Protein AF-A0A9X4P2J0-F1 (afdb_monomer_lite)

Organism: NCBI:txid1281780

Foldseek 3Di:
DKDKDFPQQPAPLQVQLCVQFAFQSFFDFLVSQLVSLVCCVPPNVVSCVQFAFFGKTKDHFKWKFFQDADPALVVQAAFEEEDAHPNRCVVSVVSRHRYDYDHPQCQLVCLVVVVGRIYIDDPVCCVVSVSVVSGPYIGWDDDRTHGGITMMTITHRPVVLVPDDPVVVVVSNVCGTSVVRD

pLDDT: mean 97.04, std 2.53, range [83.94, 98.81]

Structure (mmCIF, N/CA/C/O backbone):
data_AF-A0A9X4P2J0-F1
#
_entry.id   AF-A0A9X4P2J0-F1
#
loop_
_atom_site.group_PDB
_atom_site.id
_atom_site.type_symbol
_atom_site.label_atom_id
_atom_site.label_alt_id
_atom_site.label_comp_id
_atom_site.label_asym_id
_atom_site.label_entity_id
_atom_site.label_seq_id
_atom_site.pdbx_PDB_ins_code
_atom_site.Cartn_x
_atom_site.Cartn_y
_atom_site.Cartn_z
_atom_site.occupancy
_atom_site.B_iso_or_equiv
_atom_site.auth_seq_id
_atom_site.auth_comp_id
_atom_site.auth_asym_id
_atom_site.auth_atom_id
_atom_site.pdbx_PDB_model_num
ATOM 1 N N . ASP A 1 1 ? -0.005 1.927 -20.892 1.00 95.88 1 ASP A N 1
ATOM 2 C CA . ASP A 1 1 ? 1.361 1.348 -20.832 1.00 95.88 1 ASP A CA 1
ATOM 3 C C . ASP A 1 1 ? 1.957 1.266 -19.436 1.00 95.88 1 ASP A C 1
ATOM 5 O O . ASP A 1 1 ? 2.713 0.336 -19.196 1.00 95.88 1 ASP A O 1
ATOM 9 N N . ILE A 1 2 ? 1.645 2.201 -18.530 1.00 98.50 2 ILE A N 1
ATOM 10 C CA . ILE A 1 2 ? 2.161 2.229 -17.153 1.00 98.50 2 ILE A CA 1
ATOM 11 C C . ILE A 1 2 ? 1.003 2.058 -16.160 1.00 98.50 2 ILE A C 1
ATOM 13 O O . ILE A 1 2 ? -0.128 2.452 -16.448 1.00 98.50 2 ILE A O 1
ATOM 17 N N . THR A 1 3 ? 1.256 1.439 -15.010 1.00 98.31 3 THR A N 1
ATOM 18 C CA . THR A 1 3 ? 0.268 1.216 -13.948 1.00 98.31 3 THR A CA 1
ATOM 19 C C . THR A 1 3 ? 0.905 1.369 -12.576 1.00 98.31 3 THR A C 1
ATOM 21 O O . THR A 1 3 ? 2.023 0.912 -12.347 1.00 98.31 3 THR A O 1
ATOM 24 N N . TRP A 1 4 ? 0.150 1.973 -11.663 1.00 98.25 4 TRP A N 1
ATOM 25 C CA . TRP A 1 4 ? 0.413 1.995 -10.232 1.00 98.25 4 TRP A CA 1
ATOM 26 C C . TRP A 1 4 ? -0.709 1.239 -9.520 1.00 98.25 4 TRP A C 1
ATOM 28 O O . TRP A 1 4 ? -1.885 1.511 -9.771 1.00 98.25 4 TRP A O 1
ATOM 38 N N . THR A 1 5 ? -0.371 0.255 -8.690 1.00 98.00 5 THR A N 1
ATOM 39 C CA . THR A 1 5 ? -1.379 -0.563 -8.002 1.00 98.00 5 THR A CA 1
ATOM 40 C C . THR A 1 5 ? -0.858 -1.143 -6.694 1.00 98.00 5 THR A C 1
ATOM 42 O O . THR A 1 5 ? 0.349 -1.283 -6.501 1.00 98.00 5 THR A O 1
ATOM 45 N N . VAL A 1 6 ? -1.786 -1.524 -5.817 1.00 98.31 6 VAL A N 1
ATOM 46 C CA . VAL A 1 6 ? -1.508 -2.296 -4.601 1.00 98.31 6 VAL A CA 1
ATOM 47 C C . VAL A 1 6 ? -1.349 -3.766 -4.980 1.00 98.31 6 VAL A C 1
ATOM 49 O O . VAL A 1 6 ? -2.243 -4.349 -5.599 1.00 98.31 6 VAL A O 1
ATOM 52 N N . LEU A 1 7 ? -0.249 -4.392 -4.570 1.00 98.25 7 LEU A N 1
ATOM 53 C CA . LEU A 1 7 ? 0.043 -5.791 -4.912 1.00 98.25 7 LEU A CA 1
ATOM 54 C C . LEU A 1 7 ? -0.981 -6.759 -4.308 1.00 98.25 7 LEU A C 1
ATOM 56 O O . LEU A 1 7 ? -1.456 -7.685 -4.971 1.00 98.25 7 LEU A O 1
ATOM 60 N N . GLY A 1 8 ? -1.387 -6.492 -3.066 1.00 97.38 8 GLY A N 1
ATOM 61 C CA . GLY A 1 8 ? -2.363 -7.286 -2.324 1.00 97.38 8 GLY A CA 1
ATOM 62 C C . GLY A 1 8 ? -3.785 -7.313 -2.904 1.00 97.38 8 GLY A C 1
ATOM 63 O O . GLY A 1 8 ? -4.601 -8.102 -2.423 1.00 97.38 8 GLY A O 1
ATOM 64 N N . TYR A 1 9 ? -4.098 -6.507 -3.932 1.00 98.00 9 TYR A N 1
ATOM 65 C CA . TYR A 1 9 ? -5.392 -6.564 -4.635 1.00 98.00 9 TYR A CA 1
ATOM 66 C C . TYR A 1 9 ? -5.552 -7.807 -5.509 1.00 98.00 9 TYR A C 1
ATOM 68 O O . TYR A 1 9 ? -6.678 -8.173 -5.842 1.00 98.00 9 TYR A O 1
ATOM 76 N N . THR A 1 10 ? -4.452 -8.487 -5.832 1.00 97.00 10 THR A N 1
ATOM 77 C CA . THR A 1 10 ? -4.450 -9.805 -6.476 1.00 97.00 10 THR A CA 1
ATOM 78 C C . THR A 1 10 ? -3.837 -10.831 -5.517 1.00 97.00 10 THR A C 1
ATOM 80 O O . THR A 1 10 ? -2.641 -11.124 -5.618 1.00 97.00 10 THR A O 1
ATOM 83 N N . PRO A 1 11 ? -4.614 -11.353 -4.545 1.00 95.38 11 PRO A N 1
ATOM 84 C CA . PRO A 1 11 ? -4.100 -12.247 -3.510 1.00 95.38 11 PRO A CA 1
ATOM 85 C C . PRO A 1 11 ? -3.369 -13.457 -4.095 1.00 95.38 11 PRO A C 1
ATOM 87 O O . PRO A 1 11 ? -3.863 -14.099 -5.021 1.00 95.38 11 PRO A O 1
ATOM 90 N N . GLY A 1 12 ? -2.204 -13.790 -3.539 1.00 94.62 12 GLY A N 1
ATOM 91 C CA . GLY A 1 12 ? -1.442 -14.969 -3.956 1.00 94.62 12 GLY A CA 1
ATOM 92 C C . GLY A 1 12 ? -0.500 -14.755 -5.147 1.00 94.62 12 GLY A C 1
ATOM 93 O O . GLY A 1 12 ? 0.253 -15.672 -5.478 1.00 94.62 12 GLY A O 1
ATOM 94 N N . ARG A 1 13 ? -0.524 -13.579 -5.799 1.00 97.56 13 ARG A N 1
ATOM 95 C CA . ARG A 1 13 ? 0.322 -13.293 -6.973 1.00 97.56 13 ARG A CA 1
ATOM 96 C C . ARG A 1 13 ? 1.746 -12.848 -6.616 1.00 97.56 13 ARG A C 1
ATOM 98 O O . ARG A 1 13 ? 2.666 -13.237 -7.326 1.00 97.56 13 ARG A O 1
ATOM 105 N N . PHE A 1 14 ? 1.908 -12.068 -5.545 1.00 98.00 14 PHE A N 1
ATOM 106 C CA . PHE A 1 14 ? 3.180 -11.478 -5.098 1.00 98.00 14 PHE A CA 1
ATOM 107 C C . PHE A 1 14 ? 3.480 -11.899 -3.648 1.00 98.00 14 PHE A C 1
ATOM 109 O O . PHE A 1 14 ? 3.444 -11.096 -2.720 1.00 98.00 14 PHE A O 1
ATOM 116 N N . ASN A 1 15 ? 3.663 -13.202 -3.430 1.00 97.19 15 ASN A N 1
ATOM 117 C CA . ASN A 1 15 ? 3.738 -13.801 -2.094 1.00 97.19 15 ASN A CA 1
ATOM 118 C C . ASN A 1 15 ? 4.989 -13.399 -1.307 1.00 97.19 15 ASN A C 1
ATOM 120 O O . ASN A 1 15 ? 4.928 -13.316 -0.083 1.00 97.19 15 ASN A O 1
ATOM 124 N N . LYS A 1 16 ? 6.124 -13.175 -1.973 1.00 97.81 16 LYS A N 1
ATOM 125 C CA . LYS A 1 16 ? 7.358 -12.736 -1.310 1.00 97.81 16 LYS A CA 1
ATOM 126 C C . LYS A 1 16 ? 7.242 -11.273 -0.897 1.00 97.81 16 LYS A C 1
ATOM 128 O O . LYS A 1 16 ? 7.627 -10.925 0.216 1.00 97.81 16 LYS A O 1
ATOM 133 N N . ALA A 1 17 ? 6.659 -10.434 -1.755 1.00 96.44 17 ALA A N 1
ATOM 134 C CA . ALA A 1 17 ? 6.432 -9.021 -1.462 1.00 96.44 17 ALA A CA 1
ATOM 135 C C . ALA A 1 17 ? 5.548 -8.781 -0.222 1.00 96.44 17 ALA A C 1
ATOM 137 O O . ALA A 1 17 ? 5.756 -7.818 0.514 1.00 96.44 17 ALA A O 1
ATOM 138 N N . GLU A 1 18 ? 4.609 -9.685 0.059 1.00 96.31 18 GLU A N 1
ATOM 139 C CA . GLU A 1 18 ? 3.696 -9.597 1.205 1.00 96.31 18 GLU A CA 1
ATOM 140 C C . GLU A 1 18 ? 4.386 -9.535 2.582 1.00 96.31 18 GLU A C 1
ATOM 142 O O . GLU A 1 18 ? 3.748 -9.121 3.552 1.00 96.31 18 GLU A O 1
ATOM 147 N N . VAL A 1 19 ? 5.672 -9.898 2.700 1.00 96.56 19 VAL A N 1
ATOM 148 C CA . VAL A 1 19 ? 6.417 -9.826 3.974 1.00 96.56 19 VAL A CA 1
ATOM 149 C C . VAL A 1 19 ? 6.434 -8.411 4.571 1.00 96.56 19 VAL A C 1
ATOM 151 O O . VAL A 1 19 ? 6.425 -8.257 5.792 1.00 96.56 19 VAL A O 1
ATOM 154 N N . PHE A 1 20 ? 6.382 -7.376 3.728 1.00 97.06 20 PHE A N 1
ATOM 155 C CA . PHE A 1 20 ? 6.340 -5.974 4.161 1.00 97.06 20 PHE A CA 1
ATOM 156 C C . PHE A 1 20 ? 4.969 -5.544 4.700 1.00 97.06 20 PHE A C 1
ATOM 158 O O . PHE A 1 20 ? 4.866 -4.502 5.344 1.00 97.06 20 PHE A O 1
ATOM 165 N N . GLU A 1 21 ? 3.920 -6.342 4.487 1.00 97.94 21 GLU A N 1
ATOM 166 C CA . GLU A 1 21 ? 2.580 -6.071 5.019 1.00 97.94 21 GLU A CA 1
ATOM 167 C C . GLU A 1 21 ? 2.349 -6.691 6.405 1.00 97.94 21 GLU A C 1
ATOM 169 O O . GLU A 1 21 ? 1.272 -6.533 6.986 1.00 97.94 21 GLU A O 1
ATOM 174 N N . LEU A 1 22 ? 3.336 -7.415 6.947 1.00 97.38 22 LEU A N 1
ATOM 175 C CA . LEU A 1 22 ? 3.221 -8.015 8.272 1.00 97.38 22 LEU A CA 1
ATOM 176 C C . LEU A 1 22 ? 3.071 -6.941 9.368 1.00 97.38 22 LEU A C 1
ATOM 178 O O . LEU A 1 22 ? 3.600 -5.830 9.239 1.00 97.38 22 LEU A O 1
ATOM 182 N N . PRO A 1 23 ? 2.372 -7.263 10.474 1.00 95.69 23 PRO A N 1
ATOM 183 C CA . PRO A 1 23 ? 2.168 -6.315 11.560 1.00 95.69 23 PRO A CA 1
ATOM 184 C C . PRO A 1 23 ? 3.488 -5.777 12.123 1.00 95.69 23 PRO A C 1
ATOM 186 O O . PRO A 1 23 ? 4.431 -6.535 12.337 1.00 95.69 23 PRO A O 1
ATOM 189 N N . PHE A 1 24 ? 3.525 -4.474 12.395 1.00 93.94 24 PHE A N 1
ATOM 190 C CA . PHE A 1 24 ? 4.659 -3.748 12.978 1.00 93.94 24 PHE A CA 1
ATOM 191 C C . PHE A 1 24 ? 5.955 -3.747 12.152 1.00 93.94 24 PHE A C 1
ATOM 193 O O . PHE A 1 24 ? 7.010 -3.372 12.661 1.00 93.94 24 PHE A O 1
ATOM 200 N N . MET A 1 25 ? 5.866 -4.068 10.856 1.00 91.44 25 MET A N 1
ATOM 201 C CA . MET A 1 25 ? 6.954 -3.872 9.884 1.00 91.44 25 MET A CA 1
ATOM 202 C C . MET A 1 25 ? 7.014 -2.446 9.317 1.00 91.44 25 MET A C 1
ATOM 204 O O . MET A 1 25 ? 7.986 -2.082 8.662 1.00 91.44 25 MET A O 1
ATOM 208 N N . SER A 1 26 ? 5.975 -1.636 9.543 1.00 85.06 26 SER A N 1
ATOM 209 C CA . SER A 1 26 ? 5.874 -0.277 8.997 1.00 85.06 26 SER A CA 1
ATOM 210 C C . SER A 1 26 ? 6.521 0.775 9.900 1.00 85.06 26 SER A C 1
ATOM 212 O O . SER A 1 26 ? 6.517 0.641 11.122 1.00 85.06 26 SER A O 1
ATOM 214 N N . GLY A 1 27 ? 7.025 1.857 9.307 1.00 85.00 27 GLY A N 1
ATOM 215 C CA . GLY A 1 27 ? 7.629 2.993 10.009 1.00 85.00 27 GLY A CA 1
ATOM 216 C C . GLY A 1 27 ? 7.697 4.208 9.087 1.00 85.00 27 GLY A C 1
ATOM 217 O O . GLY A 1 27 ? 6.666 4.676 8.608 1.00 85.00 27 GLY A O 1
ATOM 218 N N . SER A 1 28 ? 8.903 4.699 8.794 1.00 93.50 28 SER A N 1
ATOM 219 C CA . SER A 1 28 ? 9.094 5.681 7.718 1.00 93.50 28 SER A CA 1
ATOM 220 C C . SER A 1 28 ? 8.777 5.043 6.363 1.00 93.50 28 SER A C 1
ATOM 222 O O . SER A 1 28 ? 9.334 3.990 6.040 1.00 93.50 28 SER A O 1
ATOM 224 N N . ALA A 1 29 ? 7.896 5.677 5.582 1.00 94.69 29 ALA A N 1
ATOM 225 C CA . ALA A 1 29 ? 7.545 5.211 4.241 1.00 94.69 29 ALA A CA 1
ATOM 226 C C . ALA A 1 29 ? 8.783 5.178 3.338 1.00 94.69 29 ALA A C 1
ATOM 228 O O . ALA A 1 29 ? 9.039 4.152 2.728 1.00 94.69 29 ALA A O 1
ATOM 229 N N . GLU A 1 30 ? 9.606 6.230 3.352 1.00 96.62 30 GLU A N 1
ATOM 230 C 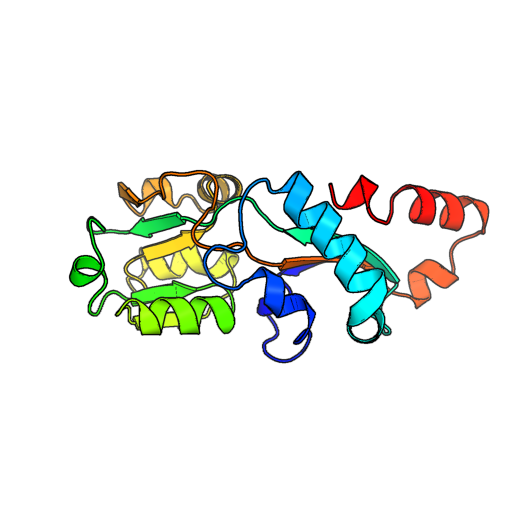CA . GLU A 1 30 ? 10.839 6.303 2.558 1.00 96.62 30 GLU A CA 1
ATOM 231 C C . GLU A 1 30 ? 11.786 5.136 2.879 1.00 96.62 30 GLU A C 1
ATOM 233 O O . GLU A 1 30 ? 12.188 4.377 1.997 1.00 96.62 30 GLU A O 1
ATOM 238 N N . GLN A 1 31 ? 12.113 4.938 4.162 1.00 95.94 31 GLN A N 1
ATOM 239 C CA . GLN A 1 31 ? 13.033 3.869 4.575 1.00 95.94 31 GLN A CA 1
ATOM 240 C C . GLN A 1 31 ? 12.473 2.482 4.233 1.00 95.94 31 GLN A C 1
ATOM 242 O O . GLN A 1 31 ? 13.214 1.610 3.778 1.00 95.94 31 GLN A O 1
ATOM 247 N N . SER A 1 32 ? 11.166 2.289 4.428 1.00 96.25 32 SER A N 1
ATOM 248 C CA . SER A 1 32 ? 10.487 1.024 4.129 1.00 96.25 32 SER A CA 1
ATOM 249 C C . SER A 1 32 ? 10.444 0.757 2.626 1.00 96.25 32 SER A C 1
ATOM 251 O O . SER A 1 32 ? 10.673 -0.373 2.209 1.00 96.25 32 SER A O 1
ATOM 253 N N . SER A 1 33 ? 10.211 1.781 1.804 1.00 98.31 33 SER A N 1
ATOM 254 C CA . SER A 1 33 ? 10.190 1.666 0.346 1.00 98.31 33 SER A CA 1
ATOM 255 C C . SER A 1 33 ? 11.572 1.385 -0.231 1.00 98.31 33 SER A C 1
ATOM 257 O O . SER A 1 33 ? 11.700 0.500 -1.072 1.00 98.31 33 SER A O 1
ATOM 259 N N . ARG A 1 34 ? 12.621 2.046 0.276 1.00 98.25 34 ARG A N 1
ATOM 260 C CA . ARG A 1 34 ? 14.011 1.747 -0.102 1.00 98.25 34 ARG A CA 1
ATOM 261 C C . ARG A 1 34 ? 14.375 0.293 0.225 1.00 98.25 34 ARG A C 1
ATOM 263 O O . ARG A 1 34 ? 14.883 -0.423 -0.636 1.00 98.25 34 ARG A O 1
ATOM 270 N N . ALA A 1 35 ? 14.037 -0.168 1.433 1.00 97.50 35 ALA A N 1
ATOM 271 C CA . ALA A 1 35 ? 14.243 -1.558 1.839 1.00 97.50 35 ALA A CA 1
ATOM 272 C C . ALA A 1 35 ? 13.412 -2.547 1.003 1.00 97.50 35 ALA A C 1
ATOM 274 O O . ALA A 1 35 ? 13.892 -3.627 0.660 1.00 97.50 35 ALA A O 1
ATOM 275 N N . PHE A 1 36 ? 12.175 -2.185 0.657 1.00 98.31 36 PHE A N 1
ATOM 276 C CA . PHE A 1 36 ? 11.294 -3.018 -0.156 1.00 98.31 36 PHE A CA 1
ATOM 277 C C . PHE A 1 36 ? 11.792 -3.145 -1.596 1.00 98.31 36 PHE A C 1
ATOM 279 O O . PHE A 1 36 ? 11.819 -4.254 -2.129 1.00 98.31 36 PHE A O 1
ATOM 286 N N . GLN A 1 37 ? 12.259 -2.048 -2.196 1.00 98.62 37 GLN A N 1
ATOM 287 C CA . GLN A 1 37 ? 12.887 -2.063 -3.514 1.00 98.62 37 GLN A CA 1
ATOM 288 C C . GLN A 1 37 ? 14.106 -2.990 -3.533 1.00 98.62 37 GLN A C 1
ATOM 290 O O . GLN A 1 37 ? 14.173 -3.889 -4.371 1.00 98.62 37 GLN A O 1
ATOM 295 N N . GLU A 1 38 ? 15.027 -2.833 -2.578 1.00 98.38 38 GLU A N 1
ATOM 296 C CA . GLU A 1 38 ? 16.220 -3.682 -2.482 1.00 98.38 38 GLU A CA 1
ATOM 297 C C . GLU A 1 38 ? 15.853 -5.160 -2.264 1.00 98.38 38 GLU A C 1
ATOM 299 O O . GLU A 1 38 ? 16.442 -6.058 -2.875 1.00 98.38 38 GLU A O 1
ATOM 304 N N . TYR A 1 39 ? 14.850 -5.429 -1.421 1.00 98.44 39 TYR A N 1
ATOM 305 C CA . TYR A 1 39 ? 14.353 -6.782 -1.192 1.00 98.44 39 TYR A CA 1
ATOM 306 C C . TYR A 1 39 ? 13.789 -7.402 -2.471 1.00 98.44 39 TYR A C 1
ATOM 308 O O . TYR A 1 39 ? 14.105 -8.551 -2.788 1.00 98.44 39 TYR A O 1
ATOM 316 N N . VAL A 1 40 ? 12.972 -6.657 -3.220 1.00 98.38 40 VAL A N 1
ATOM 317 C CA . VAL A 1 40 ? 12.388 -7.156 -4.465 1.00 98.38 40 VAL A CA 1
ATOM 318 C C . VAL A 1 40 ? 13.475 -7.451 -5.486 1.00 98.38 40 VAL A C 1
ATOM 320 O O . VAL A 1 40 ? 13.487 -8.547 -6.039 1.00 98.38 40 VAL A O 1
ATOM 323 N N . GLU A 1 41 ? 14.429 -6.545 -5.679 1.00 97.38 41 GLU A N 1
ATOM 324 C CA . GLU A 1 41 ? 15.533 -6.745 -6.624 1.00 97.38 41 GLU A CA 1
ATOM 325 C C . GLU A 1 41 ? 16.371 -7.990 -6.302 1.00 97.38 41 GLU A C 1
ATOM 327 O O . GLU A 1 41 ? 16.747 -8.731 -7.212 1.00 97.38 41 GLU A O 1
ATOM 332 N N . LYS A 1 42 ? 16.632 -8.255 -5.016 1.00 98.00 42 LYS A N 1
ATOM 333 C CA . LYS A 1 42 ? 17.484 -9.374 -4.584 1.00 98.00 42 LYS A CA 1
ATOM 334 C C . LYS A 1 42 ? 16.748 -10.704 -4.445 1.00 98.00 42 LYS A C 1
ATOM 336 O O . LYS A 1 42 ? 17.332 -11.750 -4.724 1.00 98.00 42 LYS A O 1
ATOM 341 N N . PHE A 1 43 ? 15.500 -10.686 -3.981 1.00 98.31 43 PHE A N 1
ATOM 342 C CA . PHE A 1 43 ? 14.825 -11.891 -3.482 1.00 98.31 43 PHE A CA 1
ATOM 343 C C . PHE A 1 43 ? 13.474 -12.184 -4.145 1.00 98.31 43 PHE A C 1
ATOM 345 O O . PHE A 1 43 ? 13.027 -13.337 -4.104 1.00 98.31 43 PHE A O 1
ATOM 352 N N . ALA A 1 44 ? 12.834 -11.190 -4.772 1.00 98.06 44 ALA A N 1
ATOM 353 C CA . ALA A 1 44 ? 11.488 -11.324 -5.342 1.00 98.06 44 ALA A CA 1
ATOM 354 C C . ALA A 1 44 ? 11.344 -10.827 -6.793 1.00 98.06 44 ALA A C 1
ATOM 356 O O . ALA A 1 44 ? 10.229 -10.625 -7.273 1.00 98.06 44 ALA A O 1
ATOM 357 N N . ALA A 1 45 ? 12.448 -10.652 -7.525 1.00 97.25 45 ALA A N 1
ATOM 358 C CA . ALA A 1 45 ? 12.426 -10.143 -8.897 1.00 97.25 45 ALA A CA 1
ATOM 359 C C . ALA A 1 45 ? 11.632 -11.055 -9.854 1.00 97.25 45 ALA A C 1
ATOM 361 O O . ALA A 1 45 ? 11.043 -10.589 -10.833 1.00 97.25 45 ALA A O 1
ATOM 362 N N . ASP A 1 46 ? 11.570 -12.354 -9.550 1.00 98.06 46 ASP A N 1
ATOM 363 C CA . ASP A 1 46 ? 10.787 -13.351 -10.278 1.00 98.06 46 ASP A CA 1
ATOM 364 C C . ASP A 1 46 ? 9.276 -13.078 -10.248 1.00 98.06 46 ASP A C 1
ATOM 366 O O . ASP A 1 46 ? 8.589 -13.414 -11.217 1.00 98.06 46 ASP A O 1
ATOM 370 N N . GLU A 1 47 ? 8.759 -12.413 -9.208 1.00 98.00 47 GLU A N 1
ATOM 371 C CA . GLU A 1 47 ? 7.337 -12.049 -9.110 1.00 98.00 47 GLU A CA 1
ATOM 372 C C . GLU A 1 47 ? 6.942 -10.953 -10.117 1.00 98.00 47 GLU A C 1
ATOM 374 O O . GLU A 1 47 ? 5.772 -10.828 -10.484 1.00 98.00 47 GLU A O 1
ATOM 379 N N . PHE A 1 48 ? 7.924 -10.203 -10.631 1.00 98.00 48 PHE A N 1
ATOM 380 C CA . PHE A 1 48 ? 7.736 -9.080 -11.557 1.00 98.00 48 PHE A CA 1
ATOM 381 C C . PHE A 1 48 ? 8.280 -9.355 -12.965 1.00 98.00 48 PHE A C 1
ATOM 383 O O . PHE A 1 48 ? 8.345 -8.451 -13.802 1.00 98.00 48 PHE A O 1
ATOM 390 N N . LYS A 1 49 ? 8.648 -10.605 -13.275 1.00 96.94 49 LYS A N 1
ATOM 391 C CA . LYS A 1 49 ? 9.278 -10.972 -14.555 1.00 96.94 49 LYS A CA 1
ATOM 392 C C . LYS A 1 49 ? 8.441 -10.628 -15.794 1.00 96.94 49 LYS A C 1
ATOM 394 O O . LYS A 1 49 ? 9.008 -10.425 -16.860 1.00 96.94 49 LYS A O 1
ATOM 399 N N . ASP A 1 50 ? 7.122 -10.507 -15.663 1.00 96.75 50 ASP A N 1
ATOM 400 C CA . ASP A 1 50 ? 6.209 -10.253 -16.788 1.00 96.75 50 ASP A CA 1
ATOM 401 C C . ASP A 1 50 ? 6.050 -8.749 -17.113 1.00 96.75 50 ASP A C 1
ATOM 403 O O . ASP A 1 50 ? 5.511 -8.386 -18.160 1.00 96.75 50 ASP A O 1
ATOM 407 N N . VAL A 1 51 ? 6.568 -7.856 -16.259 1.00 98.06 51 VAL A N 1
ATOM 408 C CA . VAL A 1 51 ? 6.488 -6.391 -16.416 1.00 98.06 51 VAL A CA 1
ATOM 409 C C . VAL A 1 51 ? 7.871 -5.739 -16.367 1.00 98.06 51 VAL A C 1
ATOM 411 O O . VAL A 1 51 ? 8.817 -6.301 -15.819 1.00 98.06 51 VAL A O 1
ATOM 414 N N . LYS A 1 52 ? 8.014 -4.537 -16.936 1.00 98.31 52 LYS A N 1
ATOM 415 C CA . LYS A 1 52 ? 9.152 -3.662 -16.635 1.00 98.31 52 LYS A CA 1
ATOM 416 C C . LYS A 1 52 ? 8.829 -2.975 -15.314 1.00 98.31 52 LYS A C 1
ATOM 418 O O . LYS A 1 52 ? 7.998 -2.072 -15.270 1.00 98.31 52 LYS A O 1
ATOM 423 N N . LEU A 1 53 ? 9.437 -3.449 -14.234 1.00 98.31 53 LEU A N 1
ATOM 424 C CA . LEU A 1 53 ? 9.296 -2.813 -12.931 1.00 98.31 53 LEU A CA 1
ATOM 425 C C . LEU A 1 53 ? 9.996 -1.451 -12.963 1.00 98.31 53 LEU A C 1
ATOM 427 O O . LEU A 1 53 ? 11.160 -1.383 -13.362 1.00 98.31 53 LEU A O 1
ATOM 431 N N . LEU A 1 54 ? 9.268 -0.393 -12.602 1.00 98.69 54 LEU A N 1
ATOM 432 C CA . LEU A 1 54 ? 9.818 0.956 -12.473 1.00 98.69 54 LEU A CA 1
ATOM 433 C C . LEU A 1 54 ? 10.208 1.204 -11.019 1.00 98.69 54 LEU A C 1
ATOM 435 O O . LEU A 1 54 ? 11.350 1.533 -10.743 1.00 98.69 54 LEU A O 1
ATOM 439 N N . ALA A 1 55 ? 9.294 0.962 -10.082 1.00 98.75 55 ALA A N 1
ATOM 440 C CA . ALA A 1 55 ? 9.574 1.016 -8.653 1.00 98.75 55 ALA A CA 1
ATOM 441 C C . ALA A 1 55 ? 8.566 0.166 -7.875 1.00 98.75 55 ALA A C 1
ATOM 443 O O . ALA A 1 55 ? 7.438 -0.055 -8.327 1.00 98.75 55 ALA A O 1
ATOM 444 N N . VAL A 1 56 ? 8.951 -0.273 -6.687 1.00 98.75 56 VAL A N 1
ATOM 445 C CA . VAL A 1 56 ? 8.049 -0.782 -5.659 1.00 98.75 56 VAL A CA 1
ATOM 446 C C . VAL A 1 56 ? 8.221 0.046 -4.403 1.00 98.75 56 VAL A C 1
ATOM 448 O O . VAL A 1 56 ? 9.326 0.450 -4.062 1.00 98.75 56 VAL A O 1
ATOM 451 N N . HIS A 1 57 ? 7.125 0.317 -3.714 1.00 98.62 57 HIS A N 1
ATOM 452 C CA . HIS A 1 57 ? 7.168 1.154 -2.524 1.00 98.62 57 HIS A CA 1
ATOM 453 C C . HIS A 1 57 ? 6.075 0.747 -1.539 1.00 98.62 57 HIS A C 1
ATOM 455 O O . HIS A 1 57 ? 5.254 -0.136 -1.807 1.00 98.62 57 HIS A O 1
ATOM 461 N N . THR A 1 58 ? 6.078 1.388 -0.379 1.00 98.06 58 THR A N 1
ATOM 462 C CA . THR A 1 58 ? 5.055 1.231 0.654 1.00 98.06 58 THR A CA 1
ATOM 463 C C . THR A 1 58 ? 4.402 2.578 0.955 1.00 98.06 58 THR A C 1
ATOM 465 O O . THR A 1 58 ? 4.921 3.623 0.560 1.00 98.06 58 THR A O 1
ATOM 468 N N . HIS A 1 59 ? 3.248 2.579 1.622 1.00 96.81 59 HIS A N 1
ATOM 469 C CA . HIS A 1 59 ? 2.705 3.807 2.212 1.00 96.81 59 HIS A CA 1
ATOM 470 C C . HIS A 1 59 ? 3.214 3.988 3.655 1.00 96.81 59 HIS A C 1
ATOM 472 O O . HIS A 1 59 ? 3.831 3.088 4.230 1.00 96.81 59 HIS A O 1
ATOM 478 N N . GLY A 1 60 ? 2.936 5.139 4.277 1.00 94.81 60 GLY A N 1
ATOM 479 C CA . GLY A 1 60 ? 3.197 5.340 5.711 1.00 94.81 60 GLY A CA 1
ATOM 480 C C . GLY A 1 60 ? 2.356 4.418 6.610 1.00 94.81 60 GLY A C 1
ATOM 481 O O . GLY A 1 60 ? 1.592 3.600 6.112 1.00 94.81 60 GLY A O 1
ATOM 482 N N . PRO A 1 61 ? 2.440 4.528 7.942 1.00 95.50 61 PRO A N 1
ATOM 483 C CA . PRO A 1 61 ? 1.645 3.702 8.848 1.00 95.50 61 PRO A CA 1
ATOM 484 C C . PRO A 1 61 ? 0.142 3.733 8.537 1.00 95.50 61 PRO A C 1
ATOM 486 O O . PRO A 1 61 ? -0.471 4.802 8.499 1.00 95.50 61 PRO A O 1
ATOM 489 N N . GLY A 1 62 ? -0.455 2.559 8.334 1.00 96.38 62 GLY A N 1
ATOM 490 C CA . GLY A 1 62 ? -1.901 2.409 8.219 1.00 96.38 62 GLY A CA 1
ATOM 491 C C . GLY A 1 62 ? -2.592 2.537 9.579 1.00 96.38 62 GLY A C 1
ATOM 492 O O . GLY A 1 62 ? -2.058 2.122 10.611 1.00 96.38 62 GLY A O 1
ATOM 493 N N . LEU A 1 63 ? -3.787 3.124 9.574 1.00 96.19 63 LEU A N 1
ATOM 494 C CA . LEU A 1 63 ? -4.536 3.526 10.766 1.00 96.19 63 LEU A CA 1
ATOM 495 C C . LEU A 1 63 ? -5.952 2.959 10.723 1.00 96.19 63 LEU A C 1
ATOM 497 O O . LEU A 1 63 ? -6.418 2.542 9.665 1.00 96.19 63 LEU A O 1
ATOM 501 N N . PHE A 1 64 ? -6.660 2.985 11.850 1.00 98.38 64 PHE A N 1
ATOM 502 C CA . PHE A 1 64 ? -8.092 2.683 11.872 1.00 98.38 64 PHE A CA 1
ATOM 503 C C . PHE A 1 64 ? -8.912 3.963 11.714 1.00 98.38 64 PHE A C 1
ATOM 505 O O . PHE A 1 64 ? -8.711 4.918 12.462 1.00 98.38 64 PHE A O 1
ATOM 512 N N . HIS A 1 65 ? -9.886 3.950 10.802 1.00 98.69 65 HIS A N 1
ATOM 513 C CA . HIS A 1 65 ? -10.913 4.986 10.676 1.00 98.69 65 HIS A CA 1
ATOM 514 C C . HIS A 1 65 ? -12.290 4.334 10.827 1.00 98.69 65 HIS A C 1
ATOM 516 O O . HIS A 1 65 ? -12.679 3.513 9.994 1.00 98.69 65 HIS A O 1
ATOM 522 N N . THR A 1 66 ? -13.019 4.662 11.893 1.00 98.75 66 THR A N 1
ATOM 523 C CA . THR A 1 66 ? -14.174 3.870 12.346 1.00 98.75 66 THR A CA 1
ATOM 524 C C . THR A 1 66 ? -15.353 4.728 12.808 1.00 98.75 66 THR A C 1
ATOM 526 O O . THR A 1 66 ? -15.202 5.854 13.298 1.00 98.75 66 THR A O 1
ATOM 529 N N . LYS A 1 67 ? -16.569 4.184 12.666 1.00 97.88 67 LYS A N 1
ATOM 530 C CA . LYS A 1 67 ? -17.806 4.818 13.156 1.00 97.88 67 LYS A CA 1
ATOM 531 C C . LYS A 1 67 ? -17.836 4.925 14.681 1.00 97.88 67 LYS A C 1
ATOM 533 O O . LYS A 1 67 ? -18.220 5.970 15.192 1.00 97.88 67 LYS A O 1
ATOM 538 N N . ALA A 1 68 ? -17.387 3.887 15.387 1.00 97.88 68 ALA A N 1
ATOM 539 C CA . ALA A 1 68 ? -17.251 3.871 16.844 1.00 97.88 68 ALA A CA 1
ATOM 540 C C . ALA A 1 68 ? -15.768 3.871 17.272 1.00 97.88 68 ALA A C 1
ATOM 542 O O . ALA A 1 68 ? -14.925 3.417 16.492 1.00 97.88 68 ALA A O 1
ATOM 543 N N . PRO A 1 69 ? -15.424 4.376 18.472 1.00 97.88 69 PRO A N 1
ATOM 544 C CA . PRO A 1 69 ? -14.037 4.463 18.929 1.00 97.88 69 PRO A CA 1
ATOM 545 C C . PRO A 1 69 ? -13.356 3.093 19.035 1.00 97.88 69 PRO A C 1
ATOM 547 O O . PRO A 1 69 ? -13.949 2.142 19.539 1.00 97.88 69 PRO A O 1
ATOM 550 N N . VAL A 1 70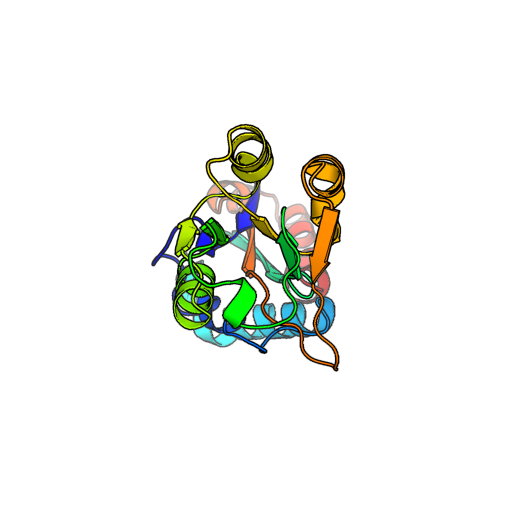 ? -12.085 3.017 18.628 1.00 98.06 70 VAL A N 1
ATOM 551 C CA . VAL A 1 70 ? -11.215 1.856 18.869 1.00 98.06 70 VAL A CA 1
ATOM 552 C C . VAL A 1 70 ? -10.164 2.244 19.903 1.00 98.06 70 VAL A C 1
ATOM 554 O O . VAL A 1 70 ? -9.188 2.917 19.574 1.00 98.06 70 VAL A O 1
ATOM 557 N N . THR A 1 71 ? -10.376 1.844 21.157 1.00 95.81 71 THR A N 1
ATOM 558 C CA . THR A 1 71 ? -9.475 2.145 22.292 1.00 95.81 71 THR A CA 1
ATOM 559 C C . THR A 1 71 ? -8.724 0.915 22.802 1.00 95.81 71 THR A C 1
ATOM 561 O O . THR A 1 71 ? -7.844 1.029 23.652 1.00 95.81 71 THR A O 1
ATOM 564 N N . GLY A 1 72 ? -9.037 -0.262 22.261 1.00 95.06 72 GLY A N 1
ATOM 565 C CA . GLY A 1 72 ? -8.368 -1.526 22.540 1.00 95.06 72 GLY A CA 1
ATOM 566 C C . GLY A 1 72 ? -8.911 -2.641 21.647 1.00 95.06 72 GLY A C 1
ATOM 567 O O . GLY A 1 72 ? -9.821 -2.422 20.848 1.00 95.06 72 GLY A O 1
ATOM 568 N N . LEU A 1 73 ? -8.369 -3.853 21.796 1.00 95.38 73 LEU A N 1
ATOM 569 C CA . LEU A 1 73 ? -8.792 -5.023 21.007 1.00 95.38 73 LEU A CA 1
ATOM 570 C C . LEU A 1 73 ? -10.274 -5.367 21.213 1.00 95.38 73 LEU A C 1
ATOM 572 O O . LEU A 1 73 ? -10.958 -5.784 20.287 1.00 95.38 73 LEU A O 1
ATOM 576 N N . GLU A 1 74 ? -10.786 -5.120 22.416 1.00 97.44 74 GLU A N 1
ATOM 577 C CA . GLU A 1 74 ? -12.196 -5.276 22.773 1.00 97.44 74 GLU A CA 1
ATOM 578 C C . GLU A 1 74 ? -13.136 -4.503 21.849 1.00 97.44 74 GLU A C 1
ATOM 580 O O . GLU A 1 74 ? -14.162 -5.030 21.424 1.00 97.44 74 GLU A O 1
ATOM 585 N N . SER A 1 75 ? -12.756 -3.275 21.483 1.00 97.69 75 SER A N 1
ATOM 586 C CA . SER A 1 75 ? -13.538 -2.425 20.587 1.00 97.69 75 SER A CA 1
ATOM 587 C C . SER A 1 75 ? -13.673 -3.016 19.186 1.00 97.69 75 SER A C 1
ATOM 589 O O . SER A 1 75 ? -14.636 -2.705 18.498 1.00 97.69 75 SER A O 1
ATOM 591 N N . LEU A 1 76 ? -12.721 -3.848 18.749 1.00 97.56 76 LEU A N 1
ATOM 592 C CA . LEU A 1 76 ? -12.714 -4.427 17.405 1.00 97.56 76 LEU A CA 1
ATOM 593 C C . LEU A 1 76 ? -13.646 -5.633 17.274 1.00 97.56 76 LEU A C 1
ATOM 595 O O . LEU A 1 76 ? -13.989 -5.999 16.149 1.00 97.56 76 LEU A O 1
ATOM 599 N N . ARG A 1 77 ? -14.072 -6.248 18.386 1.00 97.44 77 ARG A N 1
ATOM 600 C CA . ARG A 1 77 ? -14.870 -7.478 18.350 1.00 97.44 77 ARG A CA 1
ATOM 601 C C . ARG A 1 77 ? -16.152 -7.298 17.546 1.00 97.44 77 ARG A C 1
ATOM 603 O O . ARG A 1 77 ? -17.017 -6.499 17.891 1.00 97.44 77 ARG A O 1
ATOM 610 N N . GLY A 1 78 ? -16.273 -8.070 16.471 1.00 94.75 78 GLY A N 1
ATOM 611 C CA . GLY A 1 78 ? -17.449 -8.060 15.601 1.00 94.75 78 GLY A CA 1
ATOM 612 C C . GLY A 1 78 ? -17.538 -6.876 14.629 1.00 94.75 78 GLY A C 1
ATOM 613 O O . GLY A 1 78 ? -18.390 -6.912 13.739 1.00 94.75 78 GLY A O 1
ATOM 614 N N . MET A 1 79 ? -16.657 -5.870 14.732 1.00 98.44 79 MET A N 1
ATOM 615 C CA . MET A 1 79 ? -16.629 -4.743 13.795 1.00 98.44 79 MET A CA 1
ATOM 616 C C . MET A 1 79 ? -16.256 -5.216 12.393 1.00 98.44 79 MET A C 1
ATOM 618 O O . MET A 1 79 ? -15.241 -5.892 12.208 1.00 98.44 79 MET A O 1
ATOM 622 N N . LYS A 1 80 ? -17.030 -4.807 11.387 1.00 98.81 80 LYS A N 1
ATOM 623 C CA . LYS A 1 80 ? -16.710 -5.068 9.982 1.00 98.81 80 LYS A CA 1
ATOM 624 C C . LYS A 1 80 ? -15.687 -4.049 9.498 1.00 98.81 80 LYS A C 1
ATOM 626 O O . LYS A 1 80 ? -16.047 -2.914 9.185 1.00 98.81 80 LYS A O 1
ATOM 631 N N . ILE A 1 81 ? -14.416 -4.432 9.445 1.00 98.81 81 ILE A N 1
ATOM 632 C CA . ILE A 1 81 ? -13.324 -3.523 9.078 1.00 98.81 81 ILE A CA 1
ATOM 633 C C . ILE A 1 81 ? -12.779 -3.883 7.702 1.00 98.81 81 ILE A C 1
ATOM 635 O O . ILE A 1 81 ? -12.422 -5.032 7.444 1.00 98.81 81 ILE A O 1
ATOM 639 N N . ARG A 1 82 ? -12.675 -2.895 6.810 1.00 98.69 82 ARG A N 1
ATOM 640 C CA . ARG A 1 82 ? -12.020 -3.105 5.517 1.00 98.69 82 ARG A CA 1
ATOM 641 C C . ARG A 1 82 ? -10.523 -3.317 5.694 1.00 98.69 82 ARG A C 1
ATOM 643 O O . ARG A 1 82 ? -9.858 -2.457 6.267 1.00 98.69 82 ARG A O 1
ATOM 650 N N . GLY A 1 83 ? -10.005 -4.391 5.099 1.00 98.12 83 GLY A N 1
ATOM 651 C CA . GLY A 1 83 ? -8.578 -4.597 4.854 1.00 98.12 83 GLY A CA 1
ATOM 652 C C . GLY A 1 83 ? -8.270 -4.617 3.353 1.00 98.12 83 GLY A C 1
ATOM 653 O O . GLY A 1 83 ? -9.097 -5.011 2.527 1.00 98.12 83 GLY A O 1
ATOM 654 N N . GLY A 1 84 ? -7.083 -4.132 2.986 1.00 96.94 84 GLY A N 1
ATOM 655 C CA . GLY A 1 84 ? -6.681 -3.954 1.585 1.00 96.94 84 GLY A CA 1
ATOM 656 C C . GLY A 1 84 ? -5.928 -5.127 0.958 1.00 96.94 84 GLY A C 1
ATOM 657 O O . GLY A 1 84 ? -5.580 -5.045 -0.216 1.00 96.94 84 GLY A O 1
ATOM 658 N N . SER A 1 85 ? -5.649 -6.187 1.716 1.00 97.88 85 SER A N 1
ATOM 659 C CA . SER A 1 85 ? -4.978 -7.400 1.239 1.00 97.88 85 SER A CA 1
ATOM 660 C C . SER A 1 85 ? -5.323 -8.594 2.129 1.00 97.88 85 SER A C 1
ATOM 662 O O . SER A 1 85 ? -5.888 -8.438 3.218 1.00 97.88 85 SER A O 1
ATOM 664 N N . ARG A 1 86 ? -4.935 -9.804 1.704 1.00 97.44 86 ARG A N 1
ATOM 665 C CA . ARG A 1 86 ? -5.106 -11.009 2.530 1.00 97.44 86 ARG A CA 1
ATOM 666 C C . ARG A 1 86 ? -4.309 -10.960 3.840 1.00 97.44 86 ARG A C 1
ATOM 668 O O . ARG A 1 86 ? -4.787 -11.488 4.841 1.00 97.44 86 ARG A O 1
ATOM 675 N N . ILE A 1 87 ? -3.135 -10.322 3.852 1.00 98.00 87 ILE A N 1
ATOM 676 C CA . ILE A 1 87 ? -2.299 -10.197 5.056 1.00 98.00 87 ILE A CA 1
ATOM 677 C C . ILE A 1 87 ? -2.977 -9.284 6.073 1.00 98.00 87 ILE A C 1
ATOM 679 O O . ILE A 1 87 ? -3.120 -9.659 7.238 1.00 98.00 87 ILE A O 1
ATOM 683 N N . ILE A 1 88 ? -3.501 -8.147 5.614 1.00 98.12 88 ILE A N 1
ATOM 684 C CA . ILE A 1 88 ? -4.205 -7.200 6.486 1.00 98.12 88 ILE A CA 1
ATOM 685 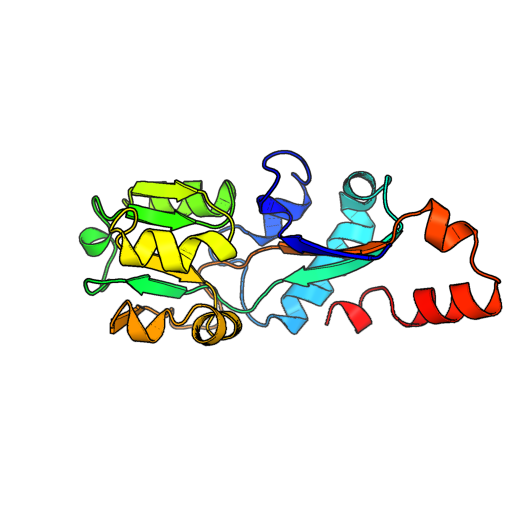C C . ILE A 1 88 ? -5.525 -7.790 6.983 1.00 98.12 88 ILE A C 1
ATOM 687 O O . ILE A 1 88 ? -5.847 -7.657 8.160 1.00 98.12 88 ILE A O 1
ATOM 691 N N . ASN A 1 89 ? -6.250 -8.538 6.149 1.00 98.38 89 ASN A N 1
ATOM 692 C CA . ASN A 1 89 ? -7.451 -9.254 6.591 1.00 98.38 89 ASN A CA 1
ATOM 693 C C . ASN A 1 89 ? -7.141 -10.311 7.668 1.00 98.38 89 ASN A C 1
ATOM 695 O O . ASN A 1 89 ? -7.889 -10.444 8.639 1.00 98.38 89 ASN A O 1
ATOM 699 N N . ASN A 1 90 ? -6.031 -11.043 7.531 1.00 98.25 90 ASN A N 1
ATOM 700 C CA . ASN A 1 90 ? -5.589 -12.004 8.544 1.00 98.25 90 ASN A CA 1
ATOM 701 C C . ASN A 1 90 ? -5.219 -11.292 9.856 1.00 98.25 90 ASN A C 1
ATOM 703 O O . ASN A 1 90 ? -5.677 -11.695 10.924 1.00 98.25 90 ASN A O 1
ATOM 707 N N . MET A 1 91 ? -4.470 -10.185 9.779 1.00 98.12 91 MET A N 1
ATOM 708 C CA . MET A 1 91 ? -4.187 -9.340 10.942 1.00 98.12 91 MET A CA 1
ATOM 709 C C . MET A 1 91 ? -5.485 -8.896 11.631 1.00 98.12 91 MET A C 1
ATOM 711 O O . MET A 1 91 ? -5.634 -9.116 12.828 1.00 98.12 91 MET A O 1
ATOM 715 N N . LEU A 1 92 ? -6.445 -8.339 10.890 1.00 98.56 92 LEU A N 1
ATOM 716 C CA . LEU A 1 92 ? -7.729 -7.882 11.433 1.00 98.56 92 LEU A CA 1
ATOM 717 C C . LEU A 1 92 ? -8.506 -9.007 12.130 1.00 98.56 92 LEU A C 1
ATOM 719 O O . LEU A 1 92 ? -9.009 -8.798 13.233 1.00 98.56 92 LEU A O 1
ATOM 723 N N . THR A 1 93 ? -8.532 -10.204 11.536 1.00 98.44 93 THR A N 1
ATOM 724 C CA . THR A 1 93 ? -9.138 -11.398 12.156 1.00 98.44 93 THR A CA 1
ATOM 725 C C . THR A 1 93 ? -8.482 -11.708 13.500 1.00 98.44 93 THR A C 1
ATOM 727 O O . THR A 1 93 ? -9.167 -11.908 14.500 1.00 98.44 93 THR A O 1
ATOM 730 N N . LYS A 1 94 ? -7.143 -11.703 13.550 1.00 97.56 94 LYS A N 1
ATOM 731 C CA . LYS A 1 94 ? -6.382 -11.962 14.783 1.00 97.56 94 LYS A CA 1
ATOM 732 C C . LYS A 1 94 ? -6.571 -10.881 15.848 1.00 97.56 94 LYS A C 1
ATOM 734 O O . LYS A 1 94 ? -6.438 -11.178 17.030 1.00 97.56 94 LYS A O 1
ATOM 739 N N . LEU A 1 95 ? -6.894 -9.653 15.444 1.00 96.88 95 LEU A N 1
ATOM 740 C CA . LEU A 1 95 ? -7.241 -8.554 16.348 1.00 96.88 95 LEU A CA 1
ATOM 741 C C . LEU A 1 95 ? -8.710 -8.601 16.822 1.00 96.88 95 LEU A C 1
ATOM 743 O O . LEU A 1 95 ? -9.093 -7.786 17.656 1.00 96.88 95 LEU A O 1
ATOM 747 N N . GLY A 1 96 ? -9.520 -9.543 16.322 1.00 97.25 96 GLY A N 1
ATOM 748 C CA . GLY A 1 96 ? -10.916 -9.758 16.726 1.00 97.25 96 GLY A CA 1
ATOM 749 C C . GLY A 1 96 ? -11.969 -9.091 15.833 1.00 97.25 96 GLY A C 1
ATOM 750 O O . GLY A 1 96 ? -13.163 -9.239 16.097 1.00 97.25 96 GLY A O 1
ATOM 751 N N . ALA A 1 97 ? -11.557 -8.382 14.780 1.00 98.56 97 ALA A N 1
ATOM 752 C CA . ALA A 1 97 ? -12.473 -7.784 13.812 1.00 98.56 97 ALA A CA 1
ATOM 753 C C . ALA A 1 97 ? -12.990 -8.810 12.791 1.00 98.56 97 ALA A C 1
ATOM 755 O O . ALA A 1 97 ? -12.381 -9.854 12.561 1.00 98.56 97 ALA A O 1
ATOM 756 N N . ASN A 1 98 ? -14.084 -8.460 12.118 1.00 98.62 98 ASN A N 1
ATOM 757 C CA . ASN A 1 98 ? -14.600 -9.164 10.948 1.00 98.62 98 ASN A CA 1
ATOM 758 C C . ASN A 1 98 ? -14.054 -8.478 9.680 1.00 98.62 98 ASN A C 1
ATOM 760 O O . ASN A 1 98 ? -14.575 -7.430 9.287 1.00 98.62 98 ASN A O 1
ATOM 764 N N . PRO A 1 99 ? -12.991 -8.986 9.031 1.00 98.50 99 PRO A N 1
ATOM 765 C CA . PRO A 1 99 ? -12.415 -8.306 7.878 1.00 98.50 99 PRO A CA 1
ATOM 766 C C . PRO A 1 99 ? -13.338 -8.353 6.657 1.00 98.50 99 PRO A C 1
ATOM 768 O O . PRO A 1 99 ? -13.932 -9.385 6.344 1.00 98.50 99 PRO A O 1
ATOM 771 N N . VAL A 1 100 ? -13.378 -7.257 5.902 1.00 98.62 100 VAL A N 1
ATOM 772 C CA . VAL A 1 100 ? -14.022 -7.195 4.583 1.00 98.62 100 VAL A CA 1
ATOM 773 C C . VAL A 1 100 ? -12.982 -6.772 3.547 1.00 98.62 100 VAL A C 1
ATOM 775 O O . VAL A 1 100 ? -12.544 -5.624 3.513 1.00 98.62 100 VAL A O 1
ATOM 778 N N . GLY A 1 101 ? -12.551 -7.708 2.703 1.00 98.12 101 GLY A N 1
ATOM 779 C CA . GLY A 1 101 ? -11.536 -7.441 1.684 1.00 98.12 101 GLY A CA 1
ATOM 780 C C . GLY A 1 101 ? -12.101 -6.674 0.492 1.00 98.12 101 GLY A C 1
ATOM 781 O O . GLY A 1 101 ? -13.017 -7.163 -0.163 1.00 98.12 101 GLY A O 1
ATOM 782 N N . MET A 1 102 ? -11.541 -5.502 0.182 1.00 98.31 102 MET A N 1
ATOM 783 C CA . MET A 1 102 ? -11.854 -4.772 -1.055 1.00 98.31 102 MET A CA 1
ATOM 784 C C . MET A 1 102 ? -10.773 -3.742 -1.431 1.00 98.31 102 MET A C 1
ATOM 786 O O . MET A 1 102 ? -10.090 -3.200 -0.546 1.00 98.31 102 MET A O 1
ATOM 790 N N . PRO A 1 103 ? -10.640 -3.402 -2.727 1.00 97.75 103 PRO A N 1
ATOM 791 C CA . PRO A 1 103 ? -9.827 -2.277 -3.173 1.00 97.75 103 PRO A CA 1
ATOM 792 C C . PRO A 1 103 ? -10.276 -0.950 -2.558 1.00 97.75 103 PRO A C 1
ATOM 794 O O . PRO A 1 103 ? -11.455 -0.745 -2.276 1.00 97.75 103 PRO A O 1
ATOM 797 N N . VAL A 1 104 ? -9.330 -0.028 -2.372 1.00 97.31 104 VAL A N 1
ATOM 798 C CA . VAL A 1 104 ? -9.590 1.258 -1.713 1.00 97.31 104 VAL A CA 1
ATOM 799 C C . VAL A 1 104 ? -10.688 2.108 -2.384 1.00 97.31 104 VAL A C 1
ATOM 801 O O . VAL A 1 104 ? -11.460 2.716 -1.644 1.00 97.31 104 VAL A O 1
ATOM 804 N N . PRO A 1 105 ? -10.884 2.101 -3.724 1.00 96.38 105 PRO A N 1
ATOM 805 C CA . PRO A 1 105 ? -11.962 2.880 -4.342 1.00 96.38 105 PRO A CA 1
ATOM 806 C C . PRO A 1 105 ? -13.377 2.462 -3.907 1.00 96.38 105 PRO A C 1
ATOM 808 O O . PRO A 1 105 ? -14.298 3.266 -3.993 1.00 96.38 105 PRO A O 1
ATOM 811 N N . ALA A 1 106 ? -13.561 1.235 -3.405 1.00 97.94 106 ALA A N 1
ATOM 812 C CA . ALA A 1 106 ? -14.857 0.749 -2.923 1.00 97.94 106 ALA A CA 1
ATOM 813 C C . ALA A 1 106 ? -15.189 1.201 -1.483 1.00 97.94 106 ALA A C 1
ATOM 815 O O . ALA A 1 106 ? -16.315 1.015 -1.018 1.00 97.94 106 ALA A O 1
ATOM 816 N N . VAL A 1 107 ? -14.230 1.799 -0.760 1.00 98.31 107 VAL A N 1
ATOM 817 C CA . VAL A 1 107 ? -14.365 2.129 0.671 1.00 98.31 107 VAL A CA 1
ATOM 818 C C . VAL A 1 107 ? -15.461 3.160 0.931 1.00 98.31 107 VAL A C 1
ATOM 820 O O . VAL A 1 107 ? -16.250 2.972 1.856 1.00 98.31 107 VAL A O 1
ATOM 823 N N . THR A 1 108 ? -15.538 4.224 0.126 1.00 98.06 108 THR A N 1
ATOM 824 C CA . THR A 1 108 ? -16.535 5.296 0.298 1.00 98.06 108 THR A CA 1
ATOM 825 C C . THR A 1 108 ? -17.951 4.727 0.232 1.00 98.06 108 THR A C 1
ATOM 827 O O . THR A 1 108 ? -18.733 4.901 1.163 1.00 98.06 108 THR A O 1
ATOM 830 N N . GLU A 1 109 ? -18.258 3.962 -0.818 1.00 98.25 109 GLU A N 1
ATOM 831 C CA . GLU A 1 109 ? -19.569 3.334 -0.987 1.00 98.25 109 GLU A CA 1
ATOM 832 C C . GLU A 1 109 ? -19.873 2.328 0.133 1.00 98.25 109 GLU A C 1
ATOM 834 O O . GLU A 1 109 ? -20.972 2.337 0.695 1.00 98.25 109 GLU A O 1
ATOM 839 N N . ALA A 1 110 ? -18.898 1.492 0.503 1.00 98.62 110 ALA A N 1
ATOM 840 C CA . ALA A 1 110 ? -19.069 0.487 1.548 1.00 98.62 110 ALA A CA 1
ATOM 841 C C . ALA A 1 110 ? -19.336 1.110 2.932 1.00 98.62 110 ALA A C 1
ATOM 843 O O . ALA A 1 110 ? -20.167 0.592 3.686 1.00 98.62 110 ALA A O 1
ATOM 844 N N . LEU A 1 111 ? -18.677 2.227 3.265 1.00 98.50 111 LEU A N 1
ATOM 845 C CA . LEU A 1 111 ? -18.937 2.984 4.495 1.00 98.50 111 LEU A CA 1
ATOM 846 C C . LEU A 1 111 ? -20.332 3.617 4.476 1.00 98.50 111 LEU A C 1
ATOM 848 O O . LEU A 1 111 ? -21.085 3.450 5.447 1.00 98.50 111 LEU A O 1
ATOM 852 N N . SER A 1 112 ? -20.685 4.295 3.375 1.00 97.88 112 SER A N 1
ATOM 853 C CA . SER A 1 112 ? -21.978 4.970 3.198 1.00 97.88 112 SER A CA 1
ATOM 854 C C . SER A 1 112 ? -23.156 4.000 3.266 1.00 97.88 112 SER A C 1
ATOM 856 O O . SER A 1 112 ? -24.164 4.307 3.896 1.00 97.88 112 SER A O 1
ATOM 858 N N . LYS A 1 113 ? -23.021 2.805 2.678 1.00 98.06 113 LYS A N 1
ATOM 859 C CA . LYS A 1 113 ? -24.055 1.757 2.703 1.00 98.06 113 LYS A CA 1
ATOM 860 C C . LYS A 1 113 ? -24.055 0.914 3.984 1.00 98.06 113 LYS A C 1
ATOM 862 O O . LYS A 1 113 ? -24.887 0.025 4.123 1.00 98.06 113 LYS A O 1
ATOM 867 N N . GLY A 1 114 ? -23.119 1.145 4.908 1.00 97.38 114 GLY A N 1
ATOM 868 C CA . GLY A 1 114 ? -23.020 0.367 6.149 1.00 97.38 114 GLY A CA 1
ATOM 869 C C . GLY A 1 114 ? -22.560 -1.082 5.958 1.00 97.38 114 GLY A C 1
ATOM 870 O O . GLY A 1 114 ? -22.725 -1.908 6.859 1.00 97.38 114 GLY A O 1
ATOM 871 N N . VAL A 1 115 ? -21.953 -1.400 4.811 1.00 98.50 115 VAL A N 1
ATOM 872 C CA . VAL A 1 115 ? -21.315 -2.703 4.574 1.00 98.50 115 VAL A CA 1
ATOM 873 C C . VAL A 1 115 ? -20.152 -2.883 5.546 1.00 98.50 115 VAL A C 1
ATOM 875 O O . VAL A 1 115 ? -20.036 -3.946 6.153 1.00 98.50 115 VAL A O 1
ATOM 878 N N . ILE A 1 116 ? -19.371 -1.821 5.763 1.00 98.81 116 ILE A N 1
ATOM 879 C CA . ILE A 1 116 ? -18.278 -1.764 6.739 1.00 98.81 116 ILE A CA 1
ATOM 880 C C . ILE A 1 116 ? -18.534 -0.695 7.812 1.00 98.81 116 ILE A C 1
ATOM 882 O O . ILE A 1 116 ? -19.167 0.340 7.569 1.00 98.81 116 ILE A O 1
ATOM 886 N N . ASP A 1 117 ? -18.018 -0.962 9.008 1.00 98.75 117 ASP A N 1
ATOM 887 C CA . ASP A 1 117 ? -18.061 -0.080 10.180 1.00 98.75 117 ASP A CA 1
ATOM 888 C C . ASP A 1 117 ? -16.814 0.811 10.266 1.00 98.75 117 ASP A C 1
ATOM 890 O O . ASP A 1 117 ? -16.801 1.831 10.962 1.00 98.75 117 ASP A O 1
ATOM 894 N N . GLY A 1 118 ? -15.771 0.444 9.524 1.00 98.62 118 GLY A N 1
ATOM 895 C CA . GLY A 1 118 ? -14.539 1.199 9.397 1.00 98.62 118 GLY A CA 1
ATOM 896 C C . GLY A 1 118 ? -13.605 0.632 8.337 1.00 98.62 118 GLY A C 1
ATOM 897 O O . GLY A 1 118 ? -13.874 -0.393 7.711 1.00 98.62 118 GLY A O 1
ATOM 898 N N . THR A 1 119 ? -12.487 1.314 8.138 1.00 98.75 119 THR A N 1
ATOM 899 C CA . THR A 1 119 ? -11.460 0.962 7.155 1.00 98.75 119 THR A CA 1
ATOM 900 C C . THR A 1 119 ? -10.071 1.134 7.749 1.00 98.75 119 THR A C 1
ATOM 902 O O . THR A 1 119 ? -9.870 1.995 8.610 1.00 98.75 119 THR A O 1
ATOM 905 N N . THR A 1 120 ? -9.112 0.352 7.252 1.00 98.19 120 THR A N 1
ATOM 906 C CA . THR A 1 120 ? -7.692 0.611 7.470 1.00 98.19 120 THR A CA 1
ATOM 907 C C . THR A 1 120 ? -7.049 1.261 6.244 1.00 98.19 120 THR A C 1
ATOM 909 O O . THR A 1 120 ? -7.057 0.670 5.156 1.00 98.19 120 THR A O 1
ATOM 912 N N . ILE A 1 121 ? -6.514 2.474 6.409 1.00 97.56 121 ILE A N 1
ATOM 913 C CA . ILE A 1 121 ? -5.792 3.261 5.389 1.00 97.56 121 ILE A CA 1
ATOM 914 C C . ILE A 1 121 ? -4.809 4.235 6.073 1.00 97.56 121 ILE A C 1
ATOM 916 O O . ILE A 1 121 ? -4.963 4.506 7.264 1.00 97.56 121 ILE A O 1
ATOM 920 N N . PRO A 1 122 ? -3.783 4.749 5.373 1.00 96.94 122 PRO A N 1
ATOM 921 C CA . PRO A 1 122 ? -2.982 5.873 5.857 1.00 96.94 122 PRO A CA 1
ATOM 922 C C . PRO A 1 122 ? -3.725 7.214 5.695 1.00 96.94 122 PRO A C 1
ATOM 924 O O . PRO A 1 122 ? -4.705 7.335 4.952 1.00 96.94 122 PRO A O 1
ATOM 927 N N . TRP A 1 123 ? -3.218 8.265 6.347 1.00 95.62 123 TRP A N 1
ATOM 928 C CA . TRP A 1 123 ? -3.800 9.610 6.260 1.00 95.62 123 TRP A CA 1
ATOM 929 C C . TRP A 1 123 ? -3.827 10.194 4.843 1.00 95.62 123 TRP A C 1
ATOM 931 O O . TRP A 1 123 ? -4.775 10.903 4.522 1.00 95.62 123 TRP A O 1
ATOM 941 N N . GLU A 1 124 ? -2.837 9.900 3.996 1.00 94.31 124 GLU A N 1
ATOM 942 C CA . GLU A 1 124 ? -2.694 10.536 2.674 1.00 94.31 124 GLU A CA 1
ATOM 943 C C . GLU A 1 124 ? -3.895 10.299 1.741 1.00 94.31 124 GLU A C 1
ATOM 945 O O . GLU A 1 124 ? -4.375 11.243 1.114 1.00 94.31 124 GLU A O 1
ATOM 950 N N . VAL A 1 125 ? -4.478 9.093 1.749 1.00 94.94 125 VAL A N 1
ATOM 951 C CA . VAL A 1 125 ? -5.616 8.740 0.881 1.00 94.94 125 VAL A CA 1
ATOM 952 C C . VAL A 1 125 ? -6.970 9.101 1.505 1.00 94.94 125 VAL A C 1
ATOM 954 O O . VAL A 1 125 ? -8.008 9.106 0.839 1.00 94.94 125 VAL A O 1
ATOM 957 N N . THR A 1 126 ? -6.988 9.429 2.799 1.00 96.38 126 THR A N 1
ATOM 958 C CA . THR A 1 126 ? -8.222 9.654 3.568 1.00 96.38 126 THR A CA 1
ATOM 959 C C . THR A 1 126 ? -9.076 10.811 3.004 1.00 96.38 126 THR A C 1
ATOM 961 O O . THR A 1 126 ? -10.293 10.619 2.876 1.00 96.38 126 THR A O 1
ATOM 964 N N . PRO A 1 127 ? -8.509 11.976 2.608 1.00 95.06 127 PRO A N 1
ATOM 965 C CA . PRO A 1 127 ? -9.277 13.072 2.010 1.00 95.06 127 PRO A CA 1
ATOM 966 C C . PRO A 1 127 ? -9.880 12.723 0.647 1.00 95.06 127 PRO A C 1
ATOM 968 O O . PRO A 1 127 ? -11.037 13.052 0.394 1.00 95.06 127 PRO A O 1
ATOM 971 N N . ALA A 1 128 ? -9.137 12.013 -0.210 1.00 96.00 128 ALA A N 1
ATOM 972 C CA . ALA A 1 128 ? -9.598 11.640 -1.551 1.00 96.00 128 ALA A CA 1
ATOM 973 C C . ALA A 1 128 ? -10.856 10.754 -1.510 1.00 96.00 128 ALA A C 1
ATOM 975 O O . ALA A 1 128 ? -11.707 10.824 -2.394 1.00 96.00 128 ALA A O 1
ATOM 976 N N . LEU A 1 129 ? -10.994 9.959 -0.448 1.00 96.44 129 LEU A N 1
ATOM 977 C CA . LEU A 1 129 ? -12.136 9.075 -0.205 1.00 96.44 129 LEU A CA 1
ATOM 978 C C . LEU A 1 129 ? -13.229 9.715 0.663 1.00 96.44 129 LEU A C 1
ATOM 980 O O . LEU A 1 129 ? -14.240 9.062 0.939 1.00 96.44 129 LEU A O 1
ATOM 984 N N . LYS A 1 130 ? -13.014 10.953 1.134 1.00 96.12 130 LYS A N 1
ATOM 985 C CA . LYS A 1 130 ? -13.879 11.671 2.087 1.00 96.12 130 LYS A CA 1
ATOM 986 C C . LYS A 1 130 ? -14.170 10.876 3.364 1.00 96.12 130 LYS A C 1
ATOM 988 O O . LYS A 1 130 ? -15.237 10.989 3.965 1.00 96.12 130 LYS A O 1
ATOM 993 N N . VAL A 1 131 ? -13.220 10.055 3.813 1.00 97.06 131 VAL A N 1
ATOM 994 C CA . VAL A 1 131 ? -13.433 9.158 4.962 1.00 97.06 131 VAL A CA 1
ATOM 995 C C . VAL A 1 131 ? -13.682 9.947 6.250 1.00 97.06 131 VAL A C 1
ATOM 997 O O . VAL A 1 131 ? -14.530 9.547 7.042 1.00 97.06 131 VAL A O 1
ATOM 1000 N N . THR A 1 132 ? -13.045 11.107 6.432 1.00 94.38 132 THR A N 1
ATOM 1001 C CA . THR A 1 132 ? -13.287 12.006 7.581 1.00 94.38 132 THR A CA 1
ATOM 1002 C C . THR A 1 132 ? -14.703 12.596 7.620 1.00 94.38 132 THR A C 1
ATOM 1004 O O . THR A 1 132 ? -15.173 13.035 8.675 1.00 94.38 132 THR A O 1
ATOM 1007 N N . GLU A 1 133 ? -15.425 12.607 6.497 1.00 96.44 133 GLU A N 1
ATOM 1008 C CA . GLU A 1 133 ? -16.839 12.995 6.452 1.00 96.44 133 GLU A CA 1
ATOM 1009 C C . GLU A 1 133 ? -17.740 11.837 6.906 1.00 96.44 133 GLU A C 1
ATOM 1011 O O . GLU A 1 133 ? -18.721 12.072 7.611 1.00 96.44 133 GLU A O 1
ATOM 1016 N N . LEU A 1 134 ? -17.362 10.597 6.572 1.00 97.69 134 LEU A N 1
ATOM 1017 C CA . LEU A 1 134 ? -18.147 9.377 6.798 1.00 97.69 134 LEU A CA 1
ATOM 1018 C C . LEU A 1 134 ? -17.951 8.749 8.185 1.00 97.69 134 LEU A C 1
ATOM 1020 O O . LEU A 1 134 ? -18.861 8.093 8.696 1.00 97.69 134 LEU A O 1
ATOM 1024 N N . VAL A 1 135 ? -16.774 8.918 8.789 1.00 97.88 135 VAL A N 1
ATOM 1025 C CA . VAL A 1 135 ? -16.442 8.392 10.120 1.00 97.88 135 VAL A CA 1
ATOM 1026 C C . VAL A 1 135 ? -15.662 9.422 10.932 1.00 97.88 135 VAL A C 1
ATOM 1028 O O . VAL A 1 135 ? -14.966 10.263 10.367 1.00 97.88 135 VAL A O 1
ATOM 1031 N N . L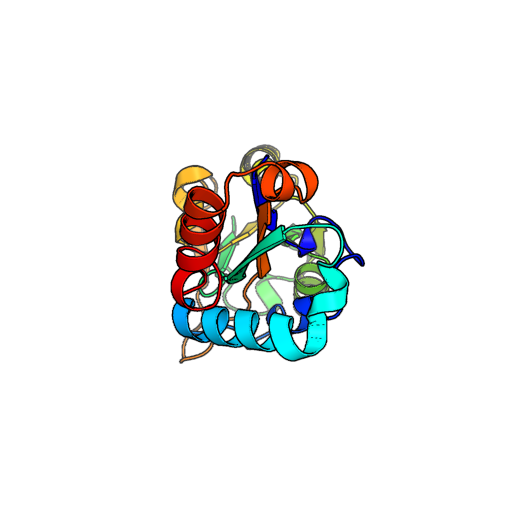YS A 1 136 ? -15.796 9.376 12.263 1.00 97.38 136 LYS A N 1
ATOM 1032 C CA . LYS A 1 136 ? -15.271 10.416 13.170 1.00 97.38 136 LYS A CA 1
ATOM 1033 C C . LYS A 1 136 ? -14.198 9.936 14.140 1.00 97.38 136 LYS A C 1
ATOM 1035 O O . LYS A 1 136 ? -13.595 10.764 14.813 1.00 97.38 136 LYS A O 1
ATOM 1040 N N . ASN A 1 137 ? -13.955 8.629 14.217 1.00 98.38 137 ASN A N 1
ATOM 1041 C CA . ASN A 1 137 ? -12.932 8.076 15.094 1.00 98.38 137 ASN A CA 1
ATOM 1042 C C . ASN A 1 137 ? -11.729 7.631 14.274 1.00 98.38 137 ASN A C 1
ATOM 1044 O O . ASN A 1 137 ? -11.874 6.974 13.238 1.00 98.38 137 ASN A O 1
ATOM 1048 N N . HIS A 1 138 ? -10.547 7.999 14.755 1.00 97.75 138 HIS A N 1
ATOM 1049 C CA . HIS A 1 138 ? -9.278 7.712 14.108 1.00 97.75 138 HIS A CA 1
ATOM 1050 C C . HIS A 1 138 ? -8.294 7.229 15.168 1.00 97.75 138 HIS A C 1
ATOM 1052 O O . HIS A 1 138 ? -7.932 7.992 16.064 1.00 97.75 138 HIS A O 1
ATOM 1058 N N . THR A 1 139 ? -7.881 5.968 15.078 1.00 97.56 139 THR A N 1
ATOM 1059 C CA . THR A 1 139 ? -6.954 5.370 16.044 1.00 97.56 139 THR A CA 1
ATOM 1060 C C . THR A 1 139 ? -5.588 5.215 15.403 1.00 97.56 139 THR A C 1
ATOM 1062 O O . THR A 1 139 ? -5.435 4.543 14.378 1.00 97.56 139 THR A O 1
ATOM 1065 N N . THR A 1 140 ? -4.598 5.847 16.029 1.00 93.38 140 THR A N 1
ATOM 1066 C CA . THR A 1 140 ? -3.190 5.793 15.640 1.00 93.38 140 THR A CA 1
ATOM 1067 C C . THR A 1 140 ? -2.371 4.985 16.642 1.00 93.38 140 THR A C 1
ATOM 1069 O O . THR A 1 140 ? -2.847 4.630 17.719 1.00 93.38 140 THR A O 1
ATOM 1072 N N . PHE A 1 141 ? -1.135 4.663 16.264 1.00 91.56 141 PHE A N 1
ATOM 1073 C CA . PHE A 1 141 ? -0.234 3.829 17.054 1.00 91.56 141 PHE A CA 1
ATOM 1074 C C . PHE A 1 141 ? 0.960 4.656 17.512 1.00 91.56 141 PHE A C 1
ATOM 1076 O O . PHE A 1 141 ? 1.611 5.315 16.705 1.00 91.56 141 PHE A O 1
ATOM 1083 N N . ALA A 1 142 ? 1.218 4.639 18.819 1.00 87.81 142 ALA A N 1
ATOM 1084 C CA . ALA A 1 142 ? 2.370 5.308 19.403 1.00 87.81 142 ALA A CA 1
ATOM 1085 C C . ALA A 1 142 ? 3.658 4.512 19.147 1.00 87.81 142 ALA A C 1
ATOM 1087 O O . ALA A 1 142 ? 3.641 3.285 19.070 1.00 87.81 142 ALA A O 1
ATOM 1088 N N . GLY A 1 143 ? 4.788 5.217 19.091 1.00 85.62 143 GLY A N 1
ATOM 1089 C CA . GLY A 1 143 ? 6.110 4.624 18.898 1.00 85.62 143 GLY A CA 1
ATOM 1090 C C . GLY A 1 143 ? 6.672 4.853 17.498 1.00 85.62 143 GLY A C 1
ATOM 1091 O O . GLY A 1 143 ? 6.162 5.654 16.721 1.00 85.62 143 GLY A O 1
ATOM 1092 N N . LYS A 1 144 ? 7.788 4.178 17.206 1.00 83.94 144 LYS A N 1
ATOM 1093 C CA . LYS A 1 144 ? 8.509 4.320 15.929 1.00 83.94 144 LYS A CA 1
ATOM 1094 C C . LYS A 1 144 ? 7.940 3.441 14.813 1.00 83.94 144 LYS A C 1
ATOM 1096 O O . LYS A 1 144 ? 8.191 3.713 13.645 1.00 83.94 144 LYS A O 1
ATOM 1101 N N . GLN A 1 145 ? 7.222 2.382 15.182 1.00 88.88 145 GLN A N 1
ATOM 1102 C CA . GLN A 1 145 ? 6.625 1.422 14.261 1.00 88.88 145 GLN A CA 1
ATOM 1103 C C . GLN A 1 145 ? 5.120 1.664 14.168 1.00 88.88 145 GLN A C 1
ATOM 1105 O O . GLN A 1 145 ? 4.446 1.844 15.182 1.00 88.88 145 GLN A O 1
ATOM 1110 N N . GLY A 1 146 ? 4.601 1.660 12.945 1.00 93.06 146 GLY A N 1
ATOM 1111 C CA . GLY A 1 146 ? 3.171 1.672 12.662 1.00 93.06 146 GLY A CA 1
ATOM 1112 C C . GLY A 1 146 ? 2.569 0.270 12.688 1.00 93.06 146 GLY A C 1
ATOM 1113 O O . GLY A 1 146 ? 3.298 -0.715 12.600 1.00 93.06 146 GLY A O 1
ATOM 1114 N N . LEU A 1 147 ? 1.238 0.164 12.734 1.00 95.75 147 LEU A N 1
ATOM 1115 C CA . LEU A 1 147 ? 0.555 -1.134 12.759 1.00 95.75 147 LEU A CA 1
ATOM 1116 C C . LEU A 1 147 ? 0.862 -1.991 11.527 1.00 95.75 147 LEU A C 1
ATOM 1118 O O . LEU A 1 147 ? 1.135 -3.178 11.668 1.00 95.75 147 LEU A O 1
ATOM 1122 N N . TYR A 1 148 ? 0.785 -1.412 10.332 1.00 97.38 148 TYR A N 1
ATOM 1123 C CA . TYR A 1 148 ? 1.034 -2.105 9.070 1.00 97.38 148 TYR A CA 1
ATOM 1124 C C . TYR A 1 148 ? 1.288 -1.096 7.943 1.00 97.38 148 TYR A C 1
ATOM 1126 O O . TYR A 1 148 ? 0.987 0.095 8.074 1.00 97.38 148 TYR A O 1
ATOM 1134 N N . THR A 1 149 ? 1.776 -1.589 6.808 1.00 97.62 149 THR A N 1
ATOM 1135 C CA . THR A 1 149 ? 1.750 -0.876 5.527 1.00 97.62 149 THR A CA 1
ATOM 1136 C C . THR A 1 149 ? 1.245 -1.794 4.410 1.00 97.62 149 THR A C 1
ATOM 1138 O O . THR A 1 149 ? 1.106 -2.998 4.622 1.00 97.62 149 THR A O 1
ATOM 1141 N N . GLN A 1 150 ? 0.931 -1.245 3.238 1.00 97.56 150 GLN A N 1
ATOM 1142 C CA . GLN A 1 150 ? 0.690 -2.028 2.027 1.00 97.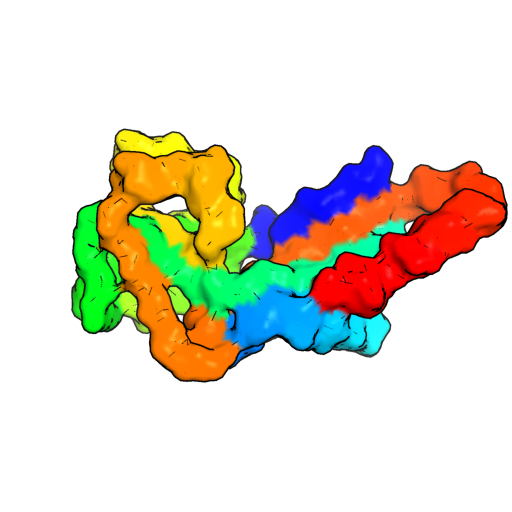56 150 GLN A CA 1
ATOM 1143 C C . GLN A 1 150 ? 1.787 -1.790 1.003 1.00 97.56 150 GLN A C 1
ATOM 1145 O O . GLN A 1 150 ? 2.424 -0.736 0.975 1.00 97.56 150 GLN A O 1
ATOM 1150 N N . THR A 1 151 ? 1.964 -2.786 0.146 1.00 98.19 151 THR A N 1
ATOM 1151 C CA . THR A 1 151 ? 2.966 -2.779 -0.915 1.00 98.19 151 THR A CA 1
ATOM 1152 C C . THR A 1 151 ? 2.364 -2.362 -2.251 1.00 98.19 151 THR A C 1
ATOM 1154 O O . THR A 1 151 ? 1.261 -2.773 -2.628 1.00 98.19 151 THR A O 1
ATOM 1157 N N . PHE A 1 152 ? 3.112 -1.547 -2.986 1.00 98.56 152 PHE A N 1
ATOM 1158 C CA . PHE A 1 152 ? 2.730 -0.991 -4.275 1.00 98.56 152 PHE A CA 1
ATOM 1159 C C . PHE A 1 152 ? 3.764 -1.343 -5.334 1.00 98.56 152 PHE A C 1
ATOM 1161 O O . PHE A 1 152 ? 4.957 -1.414 -5.040 1.00 98.56 152 PHE A O 1
ATOM 1168 N N . ALA A 1 153 ? 3.310 -1.491 -6.576 1.00 98.56 153 ALA A N 1
ATOM 1169 C CA . ALA A 1 153 ? 4.190 -1.498 -7.735 1.00 98.56 153 ALA A CA 1
ATOM 1170 C C . ALA A 1 153 ? 3.790 -0.417 -8.729 1.00 98.56 153 ALA A C 1
ATOM 1172 O O . ALA A 1 153 ? 2.628 -0.305 -9.132 1.00 98.56 153 ALA A O 1
ATOM 1173 N N . PHE A 1 154 ? 4.804 0.312 -9.170 1.00 98.69 154 PHE A N 1
ATOM 1174 C CA . PHE A 1 154 ? 4.790 1.142 -10.353 1.00 98.69 154 PHE A CA 1
ATOM 1175 C C . PHE A 1 154 ? 5.489 0.377 -11.477 1.00 98.69 154 PHE A C 1
ATOM 1177 O O . PHE A 1 154 ? 6.663 0.013 -11.382 1.00 98.69 154 PHE A O 1
ATOM 1184 N N . SER A 1 155 ? 4.746 0.055 -12.530 1.00 98.44 155 SER A N 1
ATOM 1185 C CA . SER A 1 155 ? 5.203 -0.869 -13.568 1.00 98.44 155 SER A CA 1
ATOM 1186 C C . SER A 1 155 ? 4.807 -0.405 -14.958 1.00 98.44 155 SER A C 1
ATOM 1188 O O . SER A 1 155 ? 3.804 0.278 -15.146 1.00 98.44 155 SER A O 1
ATOM 1190 N N . MET A 1 156 ? 5.601 -0.810 -15.940 1.00 98.75 156 MET A N 1
ATOM 1191 C CA . MET A 1 156 ? 5.402 -0.547 -17.355 1.00 98.75 156 MET A CA 1
ATOM 1192 C C . MET A 1 156 ? 5.252 -1.865 -18.121 1.00 98.75 156 MET A C 1
ATOM 1194 O O . MET A 1 156 ? 5.891 -2.876 -17.816 1.00 98.75 156 MET A O 1
ATOM 1198 N N . ASN A 1 157 ? 4.423 -1.863 -19.161 1.00 98.62 157 ASN A N 1
ATOM 1199 C CA . ASN A 1 157 ? 4.344 -2.964 -20.109 1.00 98.62 157 ASN A CA 1
ATOM 1200 C C . ASN A 1 157 ? 5.716 -3.193 -20.773 1.00 98.62 157 ASN A C 1
ATOM 1202 O O . ASN A 1 157 ? 6.312 -2.264 -21.322 1.00 98.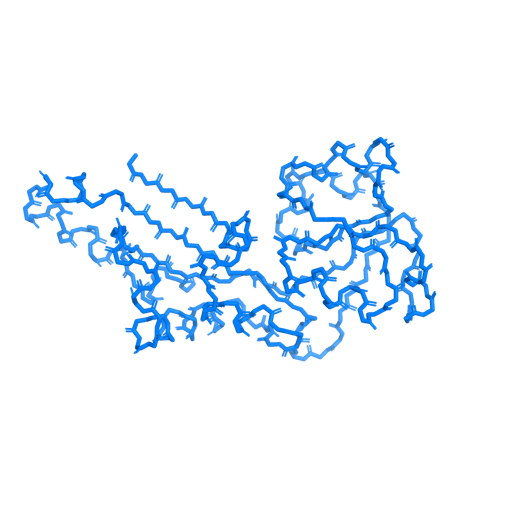62 157 ASN A O 1
ATOM 1206 N N . ARG A 1 158 ? 6.207 -4.441 -20.773 1.00 97.75 158 ARG A N 1
ATOM 1207 C CA . ARG A 1 158 ? 7.524 -4.768 -21.348 1.00 97.75 158 ARG A CA 1
ATOM 1208 C C . ARG A 1 158 ? 7.627 -4.460 -22.835 1.00 97.75 158 ARG A C 1
ATOM 1210 O O . ARG A 1 158 ? 8.639 -3.924 -23.263 1.00 97.75 158 ARG A O 1
ATOM 1217 N N . SER A 1 159 ? 6.592 -4.770 -23.613 1.00 98.31 159 SER A N 1
ATOM 1218 C CA . SER A 1 159 ? 6.608 -4.525 -25.060 1.00 98.31 159 SER A CA 1
ATOM 1219 C C . SER A 1 159 ? 6.644 -3.032 -25.376 1.00 98.31 159 SER A C 1
ATOM 1221 O O . SER A 1 159 ? 7.340 -2.627 -26.302 1.00 98.31 159 SER A O 1
ATOM 1223 N N . ALA A 1 160 ? 5.933 -2.210 -24.599 1.00 98.44 160 ALA A N 1
ATOM 1224 C CA . ALA A 1 160 ? 6.004 -0.757 -24.720 1.00 98.44 160 ALA A CA 1
ATOM 1225 C C . ALA A 1 160 ? 7.416 -0.242 -24.401 1.00 98.44 160 ALA A C 1
ATOM 1227 O O . ALA A 1 160 ? 7.976 0.516 -25.187 1.00 98.44 160 ALA A O 1
ATOM 1228 N N . TYR A 1 161 ? 8.023 -0.721 -23.310 1.00 98.62 161 TYR A N 1
ATOM 1229 C CA . TYR A 1 161 ? 9.399 -0.373 -22.945 1.00 98.62 161 TYR A CA 1
ATOM 1230 C C . TYR A 1 161 ? 10.414 -0.776 -24.028 1.00 98.62 161 TYR A C 1
ATOM 1232 O O . TYR A 1 161 ? 11.261 0.021 -24.425 1.00 98.62 161 TYR A O 1
ATOM 1240 N N . SER A 1 162 ? 10.315 -1.995 -24.566 1.00 98.00 162 SER A N 1
ATOM 1241 C CA . SER A 1 162 ? 11.243 -2.500 -25.587 1.00 98.00 162 SER A CA 1
ATOM 1242 C C . SER A 1 162 ? 11.208 -1.703 -26.893 1.00 98.00 162 SER A C 1
ATOM 1244 O O . SER A 1 162 ? 12.238 -1.625 -27.565 1.00 98.00 162 SER A O 1
ATOM 1246 N N . LYS A 1 163 ? 10.059 -1.100 -27.230 1.00 98.44 163 LYS A N 1
ATOM 1247 C CA . LYS A 1 163 ? 9.868 -0.253 -28.419 1.00 98.44 163 LYS A CA 1
ATOM 1248 C C . LYS A 1 163 ? 10.466 1.148 -28.283 1.00 98.44 163 LYS A C 1
ATOM 1250 O O . LYS A 1 163 ? 10.553 1.848 -29.287 1.00 98.44 163 LYS A O 1
ATOM 1255 N N . LEU A 1 164 ? 10.851 1.570 -27.078 1.00 98.50 164 LEU A N 1
ATOM 1256 C CA . LEU A 1 164 ? 11.490 2.867 -26.891 1.00 98.50 164 LEU A CA 1
ATOM 1257 C C . LEU A 1 164 ? 12.879 2.889 -27.559 1.00 98.50 164 LEU A C 1
ATOM 1259 O O . LEU A 1 164 ? 13.625 1.907 -27.443 1.00 98.50 164 LEU A O 1
ATOM 1263 N N . PRO A 1 165 ? 13.248 4.004 -28.211 1.00 98.69 165 PRO A N 1
ATOM 1264 C CA . PRO A 1 165 ? 14.633 4.319 -28.543 1.00 98.69 165 PRO A CA 1
ATOM 1265 C C . PRO A 1 165 ? 15.534 4.316 -27.296 1.00 98.69 165 PRO A C 1
ATOM 1267 O O . PRO A 1 165 ? 15.060 4.508 -26.174 1.00 98.69 165 PRO A O 1
ATOM 1270 N N . ASP A 1 166 ? 16.832 4.078 -27.479 1.00 98.62 166 ASP A N 1
ATOM 1271 C CA . ASP A 1 166 ? 17.760 3.846 -26.362 1.00 98.62 166 ASP A CA 1
ATOM 1272 C C . ASP A 1 166 ? 17.959 5.075 -25.461 1.00 98.62 166 ASP A C 1
ATOM 1274 O O . ASP A 1 166 ? 18.110 4.937 -24.245 1.00 98.62 166 ASP A O 1
ATOM 1278 N N . ASP A 1 167 ? 17.894 6.281 -26.024 1.00 98.56 167 ASP A N 1
ATOM 1279 C CA . ASP A 1 167 ? 17.911 7.535 -25.266 1.00 98.56 167 ASP A CA 1
ATOM 1280 C C . ASP A 1 167 ? 16.690 7.654 -24.337 1.00 98.56 167 ASP A C 1
ATOM 1282 O O . ASP A 1 167 ? 16.836 8.023 -23.171 1.00 98.56 167 ASP A O 1
ATOM 1286 N N . LEU A 1 168 ? 15.505 7.248 -24.801 1.00 98.62 168 LEU A N 1
ATOM 1287 C CA . LEU A 1 168 ? 14.280 7.241 -23.996 1.00 98.62 168 LEU A CA 1
ATOM 1288 C C . LEU A 1 168 ? 14.229 6.085 -22.988 1.00 98.62 168 LEU A C 1
ATOM 1290 O O . LEU A 1 168 ? 13.742 6.279 -21.872 1.00 98.62 168 LEU A O 1
ATOM 1294 N N . LYS A 1 169 ? 14.775 4.907 -23.321 1.00 98.69 169 LYS A N 1
ATOM 1295 C CA . LYS A 1 169 ? 14.958 3.819 -22.339 1.00 98.69 169 LYS A CA 1
ATOM 1296 C C . LYS A 1 169 ? 15.810 4.280 -21.168 1.00 98.69 169 LYS A C 1
ATOM 1298 O O . LYS A 1 169 ? 15.425 4.073 -20.021 1.00 98.69 169 LYS A O 1
ATOM 1303 N N . LYS A 1 170 ? 16.907 4.987 -21.454 1.00 98.56 170 LYS A N 1
ATOM 1304 C CA . LYS A 1 170 ? 17.784 5.551 -20.426 1.00 98.56 170 LYS A CA 1
ATOM 1305 C C . LYS A 1 170 ? 17.050 6.535 -19.514 1.00 98.56 170 LYS A C 1
ATOM 1307 O O . LYS A 1 170 ? 17.289 6.528 -18.312 1.00 98.56 170 LYS A O 1
ATOM 1312 N N . VAL A 1 171 ? 16.140 7.355 -20.048 1.00 98.56 171 VAL A N 1
ATOM 1313 C CA . VAL A 1 171 ? 15.309 8.247 -19.218 1.00 98.56 171 VAL A CA 1
ATOM 1314 C C . VAL A 1 171 ? 14.412 7.444 -18.276 1.00 98.56 171 VAL A C 1
ATOM 1316 O O . VAL A 1 171 ? 14.353 7.767 -17.092 1.00 98.56 171 VAL A O 1
ATOM 1319 N N . ILE A 1 172 ? 13.752 6.391 -18.766 1.00 98.62 172 ILE A N 1
ATOM 1320 C CA . ILE A 1 172 ? 12.924 5.517 -17.921 1.00 98.62 172 ILE A CA 1
ATOM 1321 C C . ILE A 1 172 ? 13.769 4.837 -16.841 1.00 98.62 172 ILE A C 1
ATOM 1323 O O . ILE A 1 172 ? 13.389 4.864 -15.673 1.00 98.62 172 ILE A O 1
ATOM 1327 N N . ASP A 1 173 ? 14.919 4.276 -17.207 1.00 98.31 173 ASP A N 1
ATOM 1328 C CA . ASP A 1 173 ? 15.813 3.594 -16.268 1.00 98.31 173 ASP A CA 1
ATOM 1329 C C . ASP A 1 173 ? 16.365 4.545 -15.195 1.00 98.31 173 ASP A C 1
ATOM 1331 O O . ASP A 1 173 ? 16.422 4.172 -14.027 1.00 98.31 173 ASP A O 1
ATOM 1335 N N . ASN A 1 174 ? 16.686 5.791 -15.557 1.00 98.31 174 ASN A N 1
ATOM 1336 C CA . ASN A 1 174 ? 17.126 6.821 -14.609 1.00 98.31 174 ASN A CA 1
ATOM 1337 C C . ASN A 1 174 ? 16.013 7.291 -13.651 1.00 98.31 174 ASN A C 1
ATOM 1339 O O . ASN A 1 174 ? 16.318 7.879 -12.618 1.00 98.31 174 ASN A O 1
ATOM 1343 N N . ASN A 1 175 ? 14.742 7.069 -14.002 1.00 98.44 175 ASN A N 1
ATOM 1344 C CA . ASN A 1 175 ? 13.565 7.366 -13.176 1.00 98.44 175 ASN A CA 1
ATOM 1345 C C . ASN A 1 175 ? 12.887 6.062 -12.720 1.00 98.44 175 ASN A C 1
ATOM 1347 O O . ASN A 1 175 ? 11.659 5.954 -12.691 1.00 98.44 175 ASN A O 1
ATOM 1351 N N . SER A 1 176 ? 13.703 5.044 -12.445 1.00 98.56 176 SER A N 1
ATOM 1352 C CA . SER A 1 176 ? 13.304 3.755 -11.889 1.00 98.56 176 SER A CA 1
ATOM 1353 C C . SER A 1 176 ? 14.249 3.372 -10.743 1.00 98.56 176 SER A C 1
ATOM 1355 O O . SER A 1 176 ? 15.333 3.933 -10.587 1.00 98.56 176 SER A O 1
ATOM 1357 N N . GLY A 1 177 ? 13.870 2.369 -9.956 1.00 97.81 177 GLY A N 1
ATOM 1358 C CA . GLY A 1 177 ? 14.682 1.820 -8.875 1.00 97.81 177 GLY A CA 1
ATOM 1359 C C . GLY A 1 177 ? 14.534 2.580 -7.558 1.00 97.81 177 GLY A C 1
ATOM 1360 O O . GLY A 1 177 ? 13.532 3.249 -7.306 1.00 97.81 177 GLY A O 1
ATOM 1361 N N . ILE A 1 178 ? 15.539 2.441 -6.694 1.00 97.62 178 ILE A N 1
ATOM 1362 C CA . ILE A 1 178 ? 15.468 2.824 -5.275 1.00 97.62 178 ILE A CA 1
ATOM 1363 C C . ILE A 1 178 ? 15.178 4.305 -5.029 1.00 97.62 178 ILE A C 1
ATOM 1365 O O . ILE A 1 178 ? 14.439 4.623 -4.105 1.00 97.62 178 ILE A O 1
ATOM 1369 N N . GLU A 1 179 ? 15.686 5.202 -5.874 1.00 97.25 179 GLU A N 1
ATOM 1370 C CA . GLU A 1 179 ? 15.416 6.638 -5.736 1.00 97.25 179 GLU A CA 1
ATOM 1371 C C . GLU A 1 179 ? 14.003 7.015 -6.192 1.00 97.25 179 GLU A C 1
ATOM 1373 O O . GLU A 1 179 ? 13.443 7.988 -5.709 1.00 97.25 179 GLU A O 1
ATOM 1378 N N . THR A 1 180 ? 13.400 6.243 -7.098 1.00 97.19 180 THR A N 1
ATOM 1379 C CA . THR A 1 180 ? 11.992 6.422 -7.495 1.00 97.19 180 THR A CA 1
ATOM 1380 C C . THR A 1 180 ? 11.028 5.779 -6.498 1.00 97.19 180 THR A C 1
ATOM 1382 O O . THR A 1 180 ? 9.875 6.189 -6.404 1.00 97.19 180 THR A O 1
ATOM 1385 N N . ALA A 1 181 ? 11.483 4.763 -5.763 1.00 95.81 181 ALA A N 1
ATOM 1386 C CA . ALA A 1 181 ? 10.719 4.123 -4.697 1.00 95.81 181 ALA A CA 1
ATOM 1387 C C . ALA A 1 181 ? 10.629 4.968 -3.414 1.00 95.81 181 ALA A C 1
ATOM 1389 O O . ALA A 1 181 ? 9.685 4.785 -2.645 1.00 95.81 181 ALA A O 1
ATOM 1390 N N . ALA A 1 182 ? 11.636 5.811 -3.166 1.00 89.69 182 ALA A N 1
ATOM 1391 C CA . ALA A 1 182 ? 11.824 6.584 -1.940 1.00 89.69 182 ALA A CA 1
ATOM 1392 C C . ALA A 1 182 ? 10.717 7.619 -1.679 1.00 89.69 182 ALA A C 1
ATOM 1394 O O . ALA A 1 182 ? 10.293 8.308 -2.633 1.00 89.69 182 ALA A O 1
#

InterPro domains:
  IPR018389 TRAP transporter solute receptor DctP [PF03480] (1-173)
  IPR018389 TRAP transporter solute receptor DctP [PTHR33376] (4-174)
  IPR038404 TRAP transporter solute receptor DctP superfamily [G3DSA:3.40.190.170] (1-182)

Secondary structure (DSSP, 8-state):
-EEEEEGGGSTTSSTTGGGGGSTT-BS-HHHHHHHHHHHIIIIIGGGGTTEEEEEEEE-S--EEEESS---SHHHHTT-EEEESSHHHHHHHHHTT-EEEE--GGGHHHHHHTTS-SEEEE-TTTTTTTTHHHH--EEE---SSSBS---EEEEEEEHHHHHTS-HHHHHHHHHTSSHHHH-

Sequence (182 aa):
DITWTVLGYTPGRFNKAEVFELPFMSGSAEQSSRAFQEYVEKFAADEFKDVKLLAVHTHGPGLFHTKAPVTGLESLRGMKIRGGSRIINNMLTKLGANPVGMPVPAVTEALSKGVIDGTTIPWEVTPALKVTELVKNHTTFAGKQGLYTQTFAFSMNRSAYSKLPDDLKKVIDNNSGIETAA

Radius of gyration: 17.54 Å; chains: 1; bounding box: 42×28×51 Å